Protein AF-A0A397WAB5-F1 (afdb_monomer)

Foldseek 3Di:
DLLVVLVVCLVVLLVCLVPVLVVQDDPVLSVVLNVLSVVVVVCCVPVVVPDDSVVSVVSSVVSCVSSVSSVVSSVCVVVVVVVVVVD

Sequence (87 aa):
TQKNALEEYVYDTRSKVEAIYSDYVNPNDKEIFLQLLNSTKNWFYDEGEDASKLVYVEKFDQLKTYGGPITERYREAEEQPKAVQLL

Secondary structure (DSSP, 8-state):
-HHHHHHHHHHHHHHHHHTTTGGGS-HHHHHHHHHHHHHHHHHHHHT-SS--HHHHHHHHHHHHHHHHHHHHHHHHHHHHHHHHTT-

Organism: NCBI:txid44941

InterPro domains:
  IPR013126 Heat shock protein 70 family [PTHR45639] (2-85)
  IPR029048 Heat shock protein 70kD, C-terminal domain superfamily [G3DSA:1.20.1270.10] (1-85)
  IPR029048 Heat shock protein 70kD, C-terminal domain superfamily [SSF100934] (3-82)

pLDDT: mean 90.41, std 12.22, range [47.38, 97.69]

Mean predicted aligned error: 4.94 Å

Nearest PDB structures (foldseek):
  3d2e-assembly1_A  TM=9.723E-01  e=2.526E-05  Saccharomyces cerevisiae
  2qxl-assembly1_B  TM=9.649E-01  e=6.431E-05  Saccharomyces cerevisiae
  3d2e-assembly2_C  TM=9.722E-01  e=7.663E-05  Saccharomyces cerevisiae
  2qxl-assembly1_A  TM=9.555E-01  e=9.680E-05  Saccharomyces cerevisiae

Solvent-accessible surface area (backbone atoms only — not comparable to full-atom values): 4923 Å² total; per-residue (Å²): 103,65,64,56,55,42,50,53,48,42,58,53,48,50,55,33,48,76,48,86,37,43,88,50,44,56,72,69,60,44,52,55,48,51,52,53,41,50,52,54,56,52,36,51,76,68,67,48,76,84,54,55,74,64,58,41,48,54,53,41,54,61,50,41,71,56,50,49,62,32,53,48,49,46,49,51,61,67,46,49,68,61,60,66,75,76,115

Structure (mmCIF, N/CA/C/O backbone):
data_AF-A0A397WAB5-F1
#
_entry.id   AF-A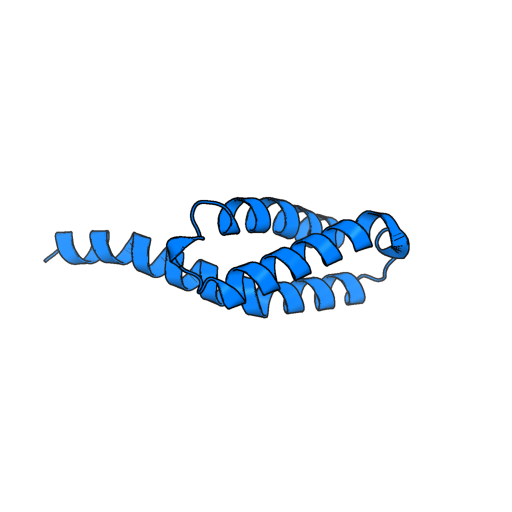0A397WAB5-F1
#
loop_
_atom_site.group_PDB
_atom_site.id
_atom_site.type_symbol
_atom_site.label_atom_id
_atom_site.label_alt_id
_atom_site.label_comp_id
_atom_site.label_asym_id
_atom_site.label_entity_id
_atom_site.label_seq_id
_atom_site.pdbx_PDB_ins_code
_atom_site.Cartn_x
_atom_site.Cartn_y
_atom_site.Cartn_z
_atom_site.occupancy
_atom_site.B_iso_or_equiv
_atom_site.auth_seq_id
_atom_site.auth_comp_id
_atom_site.auth_asym_id
_atom_site.auth_atom_id
_atom_site.pdbx_PDB_model_num
ATOM 1 N N . THR A 1 1 ? 0.907 9.660 -13.837 1.00 87.06 1 THR A N 1
ATOM 2 C CA . THR A 1 1 ? 1.525 8.495 -14.521 1.00 87.06 1 THR A CA 1
ATOM 3 C C . THR A 1 1 ? 1.343 7.260 -13.648 1.00 87.06 1 THR A C 1
ATOM 5 O O . THR A 1 1 ? 0.969 7.423 -12.493 1.00 87.06 1 THR A O 1
ATOM 8 N N . GLN A 1 2 ? 1.579 6.041 -14.157 1.00 90.31 2 GLN A N 1
ATOM 9 C CA . GLN A 1 2 ? 1.445 4.821 -13.337 1.00 90.31 2 GLN A CA 1
ATOM 10 C C . GLN A 1 2 ? 2.443 4.797 -12.164 1.00 90.31 2 GLN A C 1
ATOM 12 O O . GLN A 1 2 ? 2.087 4.363 -11.075 1.00 90.31 2 GLN A O 1
ATOM 17 N N . LYS A 1 3 ? 3.646 5.349 -12.382 1.00 91.25 3 LYS A N 1
ATOM 18 C CA . LYS A 1 3 ? 4.673 5.591 -11.361 1.00 91.25 3 LYS A CA 1
ATOM 19 C C . LYS A 1 3 ? 4.120 6.393 -10.177 1.00 91.25 3 LYS A C 1
ATOM 21 O O . LYS A 1 3 ? 4.077 5.876 -9.070 1.00 91.25 3 LYS A O 1
ATOM 26 N N . ASN A 1 4 ? 3.606 7.600 -10.439 1.00 91.62 4 ASN A N 1
ATOM 27 C CA . ASN A 1 4 ? 3.087 8.485 -9.390 1.00 91.62 4 ASN A CA 1
ATOM 28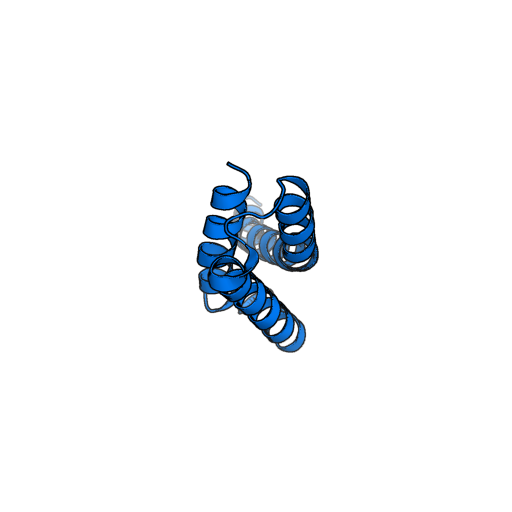 C C . ASN A 1 4 ? 1.900 7.859 -8.645 1.00 91.62 4 ASN A C 1
ATOM 30 O O . ASN A 1 4 ? 1.802 8.005 -7.437 1.00 91.62 4 ASN A O 1
ATOM 34 N N . ALA A 1 5 ? 1.015 7.146 -9.354 1.00 94.38 5 ALA A N 1
ATOM 35 C CA . ALA A 1 5 ? -0.132 6.487 -8.727 1.00 94.38 5 ALA A CA 1
ATOM 36 C C . ALA A 1 5 ? 0.301 5.385 -7.745 1.00 94.38 5 ALA A C 1
ATOM 38 O O . ALA A 1 5 ? -0.272 5.262 -6.665 1.00 94.38 5 ALA A O 1
ATOM 39 N N . LEU A 1 6 ? 1.320 4.597 -8.108 1.00 95.44 6 LEU A N 1
ATOM 40 C CA . LEU A 1 6 ? 1.891 3.592 -7.215 1.00 95.44 6 LEU A CA 1
ATOM 41 C C . LEU A 1 6 ? 2.614 4.248 -6.030 1.00 95.44 6 LEU A C 1
ATOM 43 O O . LEU A 1 6 ? 2.431 3.816 -4.897 1.00 95.44 6 LEU A O 1
ATOM 47 N N . GLU A 1 7 ? 3.410 5.287 -6.281 1.00 94.19 7 GLU A N 1
ATOM 48 C CA . GLU A 1 7 ? 4.166 6.000 -5.248 1.00 94.19 7 GLU A CA 1
ATOM 49 C C . GLU A 1 7 ? 3.237 6.631 -4.203 1.00 94.19 7 GLU A C 1
ATOM 51 O O . GLU A 1 7 ? 3.363 6.348 -3.011 1.00 94.19 7 GLU A O 1
ATOM 56 N N . GLU A 1 8 ? 2.247 7.409 -4.647 1.00 96.00 8 GLU A N 1
ATOM 57 C CA . GLU A 1 8 ? 1.241 8.024 -3.778 1.00 96.00 8 GLU A CA 1
ATOM 58 C C . GLU A 1 8 ? 0.504 6.965 -2.955 1.00 96.00 8 GLU A C 1
ATOM 60 O O . GLU A 1 8 ? 0.367 7.103 -1.739 1.00 96.00 8 GLU A O 1
ATOM 65 N N . TYR A 1 9 ? 0.100 5.864 -3.595 1.00 96.81 9 TYR A N 1
ATOM 66 C CA . TYR A 1 9 ? -0.566 4.774 -2.899 1.00 96.81 9 TYR A CA 1
ATOM 67 C C . TYR A 1 9 ? 0.312 4.133 -1.824 1.00 96.81 9 TYR A C 1
ATOM 69 O O . TYR A 1 9 ? -0.196 3.834 -0.745 1.00 96.81 9 TYR A O 1
ATOM 77 N N . VAL A 1 10 ? 1.607 3.925 -2.082 1.00 96.88 10 VAL A N 1
ATOM 78 C CA . VAL A 1 10 ? 2.536 3.363 -1.090 1.00 96.88 10 VAL A CA 1
ATOM 79 C C . VAL A 1 10 ? 2.649 4.282 0.126 1.00 96.88 10 VAL A C 1
ATOM 81 O O . VAL A 1 10 ? 2.541 3.803 1.257 1.00 96.88 10 VAL A O 1
ATOM 84 N N . TYR A 1 11 ? 2.828 5.588 -0.087 1.00 94.94 11 TYR A N 1
ATOM 85 C CA . TYR A 1 11 ? 2.947 6.558 1.005 1.00 94.94 11 TYR A CA 1
ATOM 86 C C . TYR A 1 11 ? 1.662 6.666 1.834 1.00 94.94 11 TYR A C 1
ATOM 88 O O . TYR A 1 11 ? 1.705 6.519 3.058 1.00 94.94 11 TYR A O 1
ATOM 96 N N . ASP A 1 12 ? 0.524 6.883 1.175 1.00 96.38 12 ASP A N 1
ATOM 97 C CA . ASP A 1 12 ? -0.774 7.046 1.830 1.00 96.38 12 ASP A CA 1
ATOM 98 C C . ASP A 1 12 ? -1.205 5.762 2.554 1.00 96.38 12 ASP A C 1
ATOM 100 O O . ASP A 1 12 ? -1.528 5.780 3.745 1.00 96.38 12 ASP A O 1
ATOM 104 N N . THR A 1 13 ? -1.133 4.617 1.871 1.00 96.88 13 THR A N 1
ATOM 105 C CA . THR A 1 13 ? -1.591 3.340 2.432 1.00 96.88 13 THR A CA 1
ATOM 106 C C . THR A 1 13 ? -0.737 2.916 3.613 1.00 96.88 13 THR A C 1
ATOM 108 O O . THR A 1 13 ? -1.287 2.456 4.609 1.00 96.88 13 THR A O 1
ATOM 111 N N . ARG A 1 14 ? 0.589 3.106 3.565 1.00 96.81 14 ARG A N 1
ATOM 112 C CA . ARG A 1 14 ? 1.452 2.774 4.705 1.00 96.81 14 ARG A CA 1
ATOM 113 C C . ARG A 1 14 ? 1.051 3.560 5.952 1.00 96.81 14 ARG A C 1
ATOM 115 O O . ARG A 1 14 ? 0.878 2.959 7.010 1.00 96.81 14 ARG A O 1
ATOM 122 N N . SER A 1 15 ? 0.853 4.874 5.815 1.00 96.56 15 SER A N 1
ATOM 123 C CA . SER A 1 15 ? 0.408 5.714 6.931 1.00 96.56 15 SER A CA 1
ATOM 124 C C . SER A 1 15 ? -0.946 5.250 7.474 1.00 96.56 15 SER A C 1
ATOM 126 O O . SER A 1 15 ? -1.116 5.130 8.686 1.00 96.56 15 SER A O 1
ATOM 128 N N . LYS A 1 16 ? -1.891 4.909 6.591 1.00 96.75 16 LYS A N 1
ATOM 129 C CA . LYS A 1 16 ? -3.217 4.427 6.996 1.00 96.75 16 LYS A CA 1
ATOM 130 C C . LYS A 1 16 ? -3.164 3.069 7.690 1.00 96.75 16 LYS A C 1
ATOM 132 O O . LYS A 1 16 ? -3.816 2.914 8.713 1.00 96.75 16 LYS A O 1
ATOM 137 N N . VAL A 1 17 ? -2.369 2.117 7.198 1.00 96.75 17 VAL A N 1
ATOM 138 C CA . VAL A 1 17 ? -2.165 0.788 7.815 1.00 96.75 17 VAL A CA 1
ATOM 139 C C . VAL A 1 17 ? -1.574 0.899 9.219 1.00 96.75 17 VAL A C 1
ATOM 141 O O . VAL A 1 17 ? -1.980 0.165 10.119 1.00 96.75 17 VAL A O 1
ATOM 144 N N . GLU A 1 18 ? -0.651 1.835 9.436 1.00 94.50 18 GLU A N 1
ATOM 145 C CA . GLU A 1 18 ? -0.098 2.114 10.765 1.00 94.50 18 GLU A CA 1
ATOM 146 C C . GLU A 1 18 ? -1.097 2.848 11.684 1.00 94.50 18 GLU A C 1
ATOM 148 O O . GLU A 1 18 ? -0.989 2.712 12.901 1.00 94.50 18 GLU A O 1
ATOM 153 N N . ALA A 1 19 ? -2.084 3.554 11.120 1.00 95.31 19 ALA A N 1
ATOM 154 C CA . ALA A 1 19 ? -3.087 4.340 11.838 1.00 95.31 19 ALA A CA 1
ATOM 155 C C . ALA A 1 19 ? -4.519 3.794 11.652 1.00 95.31 19 ALA A C 1
ATOM 157 O O . ALA A 1 19 ? -4.879 2.779 12.241 1.00 95.31 19 ALA A O 1
ATOM 158 N N . ILE A 1 20 ? -5.346 4.465 10.840 1.00 95.12 20 ILE A N 1
ATOM 159 C CA . ILE A 1 20 ? -6.803 4.249 10.747 1.00 95.12 20 ILE A CA 1
ATOM 160 C C . ILE A 1 20 ? -7.224 2.848 10.284 1.00 95.12 20 ILE A C 1
ATOM 162 O O . ILE A 1 20 ? -8.337 2.421 10.562 1.00 95.12 20 ILE A O 1
ATOM 166 N N . TYR A 1 21 ? -6.362 2.129 9.570 1.00 95.56 21 TYR A N 1
ATOM 167 C CA . TYR A 1 21 ? -6.627 0.769 9.103 1.00 95.56 21 TYR A CA 1
ATOM 168 C C . TYR A 1 21 ? -6.141 -0.296 10.084 1.00 95.56 21 TYR A C 1
ATOM 170 O O . TYR A 1 21 ? -6.456 -1.465 9.883 1.00 95.56 21 TYR A O 1
ATOM 178 N N . SER A 1 22 ? -5.399 0.083 11.131 1.00 93.56 22 SER A N 1
ATOM 179 C CA . SER A 1 22 ? -4.774 -0.852 12.070 1.00 93.56 22 SER A CA 1
ATOM 180 C C . SER A 1 22 ? -5.773 -1.826 12.699 1.00 93.56 22 SER A C 1
ATOM 182 O O . SER A 1 22 ? -5.424 -2.983 12.910 1.00 93.56 22 SER A O 1
ATOM 184 N N . ASP A 1 23 ? -7.004 -1.380 12.952 1.00 93.31 23 ASP A N 1
ATOM 185 C CA . ASP A 1 23 ? -8.051 -2.190 13.590 1.00 93.31 23 ASP A CA 1
ATOM 186 C C . ASP A 1 23 ? -8.805 -3.101 12.601 1.00 93.31 23 ASP A C 1
ATOM 188 O O . ASP A 1 23 ? -9.546 -3.995 13.006 1.00 93.31 23 ASP A O 1
ATOM 192 N N . TYR A 1 24 ? -8.599 -2.913 11.294 1.00 94.12 24 TYR A N 1
ATOM 193 C CA . TYR A 1 24 ? -9.332 -3.597 10.216 1.00 94.12 24 TYR A CA 1
ATOM 194 C C . TYR A 1 24 ? -8.508 -4.683 9.513 1.00 94.12 24 TYR A C 1
ATOM 196 O O . TYR A 1 24 ? -8.968 -5.341 8.571 1.00 94.12 24 TYR A O 1
ATOM 204 N N . VAL A 1 25 ? -7.285 -4.902 9.990 1.00 94.69 25 VAL A N 1
ATOM 205 C CA . VAL A 1 25 ? -6.330 -5.876 9.469 1.00 94.69 25 VAL A CA 1
ATOM 206 C C . VAL A 1 25 ? -5.815 -6.748 10.612 1.00 94.69 25 VAL A C 1
ATOM 208 O O . VAL A 1 25 ? -5.583 -6.275 11.721 1.00 94.69 25 VAL A O 1
ATOM 211 N N . ASN A 1 26 ? -5.634 -8.046 10.363 1.00 94.31 26 ASN A N 1
ATOM 212 C CA . ASN A 1 26 ? -5.005 -8.922 11.349 1.00 94.31 26 ASN A CA 1
ATOM 213 C C . ASN A 1 26 ? -3.524 -8.516 11.529 1.00 94.31 26 ASN A C 1
ATOM 215 O O . ASN A 1 26 ? -2.875 -8.216 10.527 1.00 94.31 26 ASN A O 1
ATOM 219 N N . PRO A 1 27 ? -2.956 -8.552 12.750 1.00 94.25 27 PRO A N 1
ATOM 220 C CA . PRO A 1 27 ? -1.548 -8.230 12.994 1.00 94.25 27 PRO A CA 1
ATOM 221 C C . PRO A 1 27 ? -0.538 -8.909 12.051 1.00 94.25 27 PRO A C 1
ATOM 223 O O . PRO A 1 27 ? 0.395 -8.249 11.600 1.00 94.25 27 PRO A O 1
ATOM 226 N N . ASN A 1 28 ? -0.744 -10.182 11.702 1.00 94.69 28 ASN A N 1
ATOM 227 C CA . ASN A 1 28 ? 0.153 -10.910 10.797 1.00 94.69 28 ASN A CA 1
ATOM 228 C C . ASN A 1 28 ? 0.091 -10.344 9.369 1.00 94.69 28 ASN A C 1
ATOM 230 O O . ASN A 1 28 ? 1.120 -10.045 8.766 1.00 94.69 28 ASN A O 1
ATOM 234 N N . ASP A 1 29 ? -1.121 -10.139 8.845 1.00 94.38 29 ASP A N 1
ATOM 235 C CA . ASP A 1 29 ? -1.329 -9.573 7.506 1.00 94.38 29 ASP A CA 1
ATOM 236 C C . ASP A 1 29 ? -0.858 -8.115 7.442 1.00 94.38 29 ASP A C 1
ATOM 238 O O . ASP A 1 29 ? -0.326 -7.670 6.425 1.00 94.38 29 ASP A O 1
ATOM 242 N N . LYS A 1 30 ? -1.010 -7.377 8.549 1.00 95.81 30 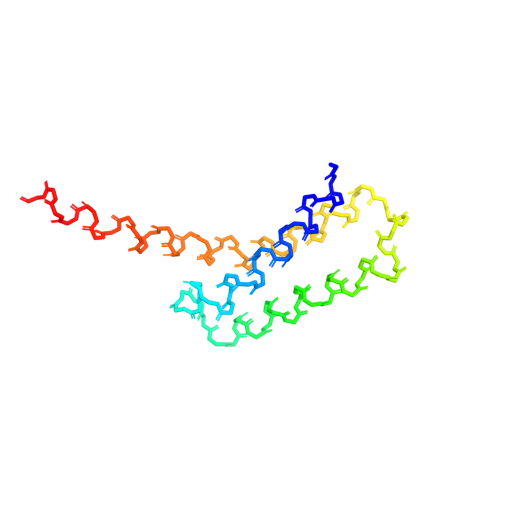LYS A N 1
ATOM 243 C CA . LYS A 1 30 ? -0.515 -6.008 8.705 1.00 95.81 30 LYS A CA 1
ATOM 244 C C . LYS A 1 30 ? 0.995 -5.959 8.532 1.00 95.81 30 LYS A C 1
ATOM 246 O O . LYS A 1 30 ? 1.489 -5.135 7.767 1.00 95.81 30 LYS A O 1
ATOM 251 N N . GLU A 1 31 ? 1.723 -6.822 9.235 1.00 96.38 31 GLU A N 1
ATOM 252 C CA . GLU A 1 31 ? 3.181 -6.864 9.158 1.00 96.38 31 GLU A CA 1
ATOM 253 C C . GLU A 1 31 ? 3.653 -7.226 7.745 1.00 96.38 31 GLU A C 1
ATOM 255 O O . GLU A 1 31 ? 4.479 -6.509 7.177 1.00 96.38 31 GLU A O 1
ATOM 260 N N . ILE A 1 32 ? 3.067 -8.265 7.139 1.00 96.50 32 ILE A N 1
ATOM 261 C CA . ILE A 1 32 ? 3.371 -8.677 5.760 1.00 96.50 32 ILE A CA 1
ATOM 262 C C . ILE A 1 32 ? 3.124 -7.522 4.784 1.00 96.50 32 ILE A C 1
ATOM 264 O O . ILE A 1 32 ? 3.966 -7.224 3.932 1.00 96.50 32 ILE A O 1
ATOM 268 N N . PHE A 1 33 ? 1.991 -6.831 4.914 1.00 97.69 33 PHE A N 1
ATOM 269 C CA . PHE A 1 33 ? 1.652 -5.744 4.007 1.00 97.69 33 PHE A CA 1
ATOM 270 C C . PHE A 1 33 ? 2.561 -4.522 4.190 1.00 97.69 33 PHE A C 1
ATOM 272 O O . PHE A 1 33 ? 2.999 -3.929 3.203 1.00 97.69 33 PHE A O 1
ATOM 279 N N . LEU A 1 34 ? 2.917 -4.171 5.429 1.00 97.25 34 LEU A N 1
ATOM 280 C CA . LEU A 1 34 ? 3.883 -3.104 5.707 1.00 97.25 34 LEU A CA 1
ATOM 281 C C . LEU A 1 34 ? 5.268 -3.426 5.143 1.00 97.25 34 LEU A C 1
ATOM 283 O O . LEU A 1 34 ? 5.920 -2.538 4.589 1.00 97.25 34 LEU A O 1
ATOM 287 N N . GLN A 1 35 ? 5.714 -4.680 5.236 1.00 97.50 35 GLN A N 1
ATOM 288 C CA . GLN A 1 35 ? 6.956 -5.117 4.599 1.00 97.50 35 GLN A CA 1
ATOM 289 C C . GLN A 1 35 ? 6.877 -4.943 3.078 1.00 97.50 35 GLN A C 1
ATOM 291 O O . GLN A 1 35 ? 7.769 -4.330 2.497 1.00 97.50 35 GLN A O 1
ATOM 296 N N . LEU A 1 36 ? 5.782 -5.370 2.442 1.00 97.56 36 LEU A N 1
ATOM 297 C CA . LEU A 1 36 ? 5.594 -5.235 0.995 1.00 97.56 36 LEU A CA 1
ATOM 298 C C . LEU A 1 36 ? 5.564 -3.766 0.526 1.00 97.56 36 LEU A C 1
ATOM 300 O O . LEU A 1 36 ? 6.183 -3.420 -0.486 1.00 97.56 36 LEU A O 1
ATOM 304 N N . LEU A 1 37 ? 4.891 -2.886 1.274 1.00 97.69 37 LEU A N 1
ATOM 305 C CA . LEU A 1 37 ? 4.873 -1.441 1.021 1.00 97.69 37 LEU A CA 1
ATOM 306 C C . LEU A 1 37 ? 6.282 -0.842 1.125 1.00 97.69 37 LEU A C 1
ATOM 308 O O . LEU A 1 37 ? 6.700 -0.094 0.242 1.00 97.69 37 LEU A O 1
ATOM 312 N N . ASN A 1 38 ? 7.045 -1.209 2.158 1.00 96.44 38 ASN A N 1
ATOM 313 C CA . ASN A 1 38 ? 8.422 -0.747 2.334 1.00 96.44 38 ASN A CA 1
ATOM 314 C C . ASN A 1 38 ? 9.360 -1.275 1.241 1.00 96.44 38 ASN A C 1
ATOM 316 O O . ASN A 1 38 ? 10.153 -0.504 0.706 1.00 96.44 38 ASN A O 1
ATOM 320 N N . SER A 1 39 ? 9.244 -2.547 0.854 1.00 96.62 39 SER A N 1
ATOM 321 C CA . SER A 1 39 ? 10.003 -3.116 -0.264 1.00 96.62 39 SER A CA 1
ATOM 322 C C . SER A 1 39 ? 9.687 -2.408 -1.579 1.00 96.62 39 SER A C 1
ATOM 324 O O . SER A 1 39 ? 10.596 -2.123 -2.353 1.00 96.62 39 SER A O 1
ATOM 326 N N . THR A 1 40 ? 8.420 -2.059 -1.819 1.00 96.25 40 THR A N 1
ATOM 327 C CA . THR A 1 40 ? 8.027 -1.287 -3.008 1.00 96.25 40 THR A CA 1
ATOM 328 C C . THR A 1 40 ? 8.579 0.137 -2.959 1.00 96.25 40 THR A C 1
ATOM 330 O O . THR A 1 40 ? 9.054 0.640 -3.974 1.00 96.25 40 THR A O 1
ATOM 333 N N . LYS A 1 41 ? 8.587 0.771 -1.779 1.00 94.12 41 LYS A N 1
ATOM 334 C CA . LYS A 1 41 ? 9.216 2.082 -1.573 1.00 94.12 41 LYS A CA 1
ATOM 335 C C . LYS A 1 41 ? 10.716 2.044 -1.871 1.00 94.12 41 LYS A C 1
ATOM 337 O O . LYS A 1 41 ? 11.214 2.922 -2.557 1.00 94.12 41 LYS A O 1
ATOM 342 N N . ASN A 1 42 ? 11.425 1.034 -1.370 1.00 94.56 42 ASN A N 1
ATOM 343 C CA . ASN A 1 42 ? 12.861 0.873 -1.611 1.00 94.56 42 ASN A CA 1
ATOM 344 C C . ASN A 1 42 ? 13.143 0.626 -3.096 1.00 94.56 42 ASN A C 1
ATOM 346 O O . ASN A 1 42 ? 14.021 1.263 -3.659 1.00 94.56 42 ASN A O 1
ATOM 3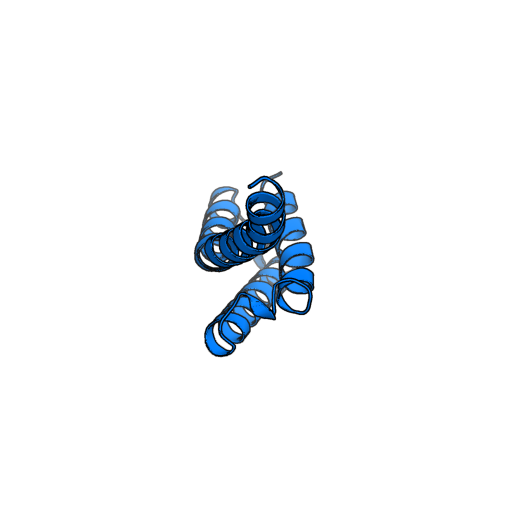50 N N . TRP A 1 43 ? 12.311 -0.183 -3.755 1.00 95.00 43 TRP A N 1
ATOM 351 C CA . TRP A 1 43 ? 12.423 -0.426 -5.190 1.00 95.00 43 TRP A CA 1
ATOM 352 C C . TRP A 1 43 ? 12.368 0.859 -6.030 1.00 95.00 43 TRP A C 1
ATOM 354 O O . TRP A 1 43 ? 13.093 0.949 -7.014 1.00 95.00 43 TRP A O 1
ATOM 364 N N . PHE A 1 44 ? 11.575 1.868 -5.644 1.00 91.06 44 PHE A N 1
ATOM 365 C CA . PHE A 1 44 ? 11.569 3.163 -6.340 1.00 91.06 44 PHE A CA 1
ATOM 366 C C . PHE A 1 44 ? 12.926 3.880 -6.322 1.00 91.06 44 PHE A C 1
ATOM 368 O O . PHE A 1 44 ? 13.212 4.600 -7.275 1.00 91.06 44 PHE A O 1
ATOM 375 N N . TYR A 1 45 ? 13.732 3.699 -5.269 1.00 89.00 45 TYR A N 1
ATOM 376 C CA . TYR A 1 45 ? 15.068 4.295 -5.152 1.00 89.00 45 TYR A CA 1
ATOM 377 C C . TYR A 1 45 ? 16.159 3.490 -5.870 1.00 89.00 45 TYR A C 1
ATOM 379 O O . TYR A 1 45 ? 17.213 4.053 -6.154 1.00 89.00 45 TYR A O 1
ATOM 387 N N . ASP A 1 46 ? 15.910 2.209 -6.152 1.00 90.06 46 ASP A N 1
ATOM 388 C CA . ASP A 1 46 ? 16.877 1.310 -6.783 1.00 90.06 46 ASP A CA 1
ATOM 389 C C . ASP A 1 46 ? 16.618 1.194 -8.298 1.00 90.06 46 ASP A C 1
ATOM 391 O O . ASP A 1 46 ? 17.191 1.911 -9.111 1.00 90.06 46 ASP A O 1
ATOM 395 N N . GLU A 1 47 ? 15.731 0.280 -8.691 1.00 86.62 47 GLU A N 1
ATOM 396 C CA . GLU A 1 47 ? 15.491 -0.108 -10.089 1.00 86.62 47 GLU A CA 1
ATOM 397 C C . GLU A 1 47 ? 14.214 0.526 -10.666 1.00 86.62 47 GLU A C 1
ATOM 399 O O . GLU A 1 47 ? 13.904 0.402 -11.852 1.00 86.62 47 GLU A O 1
ATOM 404 N N . GLY A 1 48 ? 13.417 1.162 -9.809 1.00 84.75 48 GLY A N 1
ATOM 405 C CA . GLY A 1 48 ? 12.071 1.609 -10.125 1.00 84.75 48 GLY A CA 1
ATOM 406 C C . GL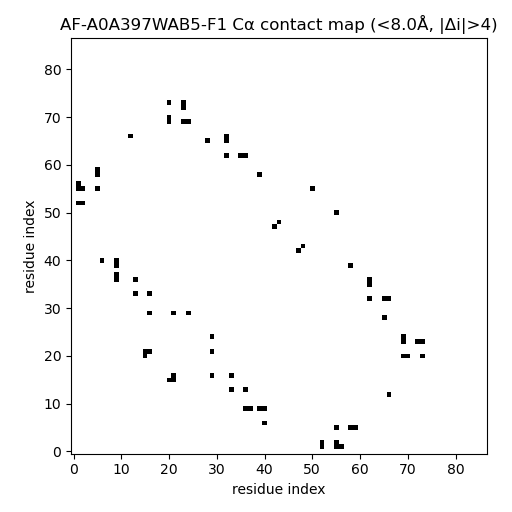Y A 1 48 ? 11.990 2.927 -10.877 1.00 84.75 48 GLY A C 1
ATOM 407 O O . GLY A 1 48 ? 10.879 3.345 -11.197 1.00 84.75 48 GLY A O 1
ATOM 408 N N . GLU A 1 49 ? 13.103 3.603 -11.167 1.00 86.56 49 GLU A N 1
ATOM 409 C CA . GLU A 1 49 ? 13.083 4.856 -11.926 1.00 86.56 49 GLU A CA 1
ATOM 410 C C . GLU A 1 49 ? 12.809 4.631 -13.420 1.00 86.56 49 GLU A C 1
ATOM 412 O O . GLU A 1 49 ? 11.928 5.301 -13.967 1.00 86.56 49 GLU A O 1
ATOM 417 N N . ASP A 1 50 ? 13.489 3.647 -14.018 1.00 89.06 50 ASP A N 1
ATOM 418 C CA . ASP A 1 50 ? 13.467 3.322 -15.455 1.00 89.06 50 ASP A CA 1
ATOM 419 C C . ASP A 1 50 ? 12.589 2.104 -15.798 1.00 89.06 50 ASP A C 1
ATOM 421 O O . ASP A 1 50 ? 12.606 1.577 -16.915 1.00 89.06 50 ASP A O 1
ATOM 425 N N . ALA A 1 51 ? 11.807 1.623 -14.831 1.00 93.94 51 ALA A N 1
ATOM 426 C CA . ALA A 1 51 ? 10.954 0.462 -15.015 1.00 93.94 51 ALA A CA 1
ATOM 427 C C . ALA A 1 51 ? 9.865 0.700 -16.076 1.00 93.94 51 ALA A C 1
ATOM 429 O O . ALA A 1 51 ? 9.328 1.797 -16.253 1.00 93.94 51 ALA A O 1
ATOM 430 N N . SER A 1 52 ? 9.479 -0.368 -16.777 1.00 94.88 52 SER A N 1
ATOM 431 C CA . SER A 1 52 ? 8.400 -0.278 -17.759 1.00 94.88 52 SER A CA 1
ATOM 432 C C . SER A 1 52 ? 7.046 -0.016 -17.087 1.00 94.88 52 SER A C 1
ATOM 434 O O . SER A 1 52 ? 6.809 -0.388 -15.936 1.00 94.88 52 SER A O 1
ATOM 436 N N . LYS A 1 53 ? 6.099 0.559 -17.843 1.00 93.69 53 LYS A N 1
ATOM 437 C CA . LYS A 1 53 ? 4.720 0.775 -17.373 1.00 93.69 53 LYS A CA 1
ATOM 438 C C . LYS A 1 53 ? 4.097 -0.494 -16.773 1.00 93.69 53 LYS A C 1
ATOM 440 O O . LYS A 1 53 ? 3.397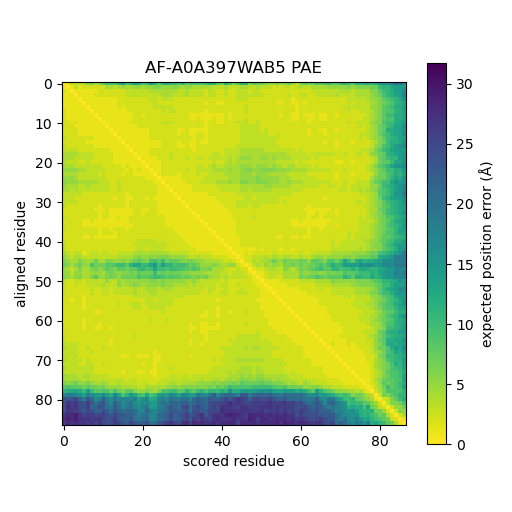 -0.390 -15.771 1.00 93.69 53 LYS A O 1
ATOM 445 N N . LEU A 1 54 ? 4.344 -1.655 -17.386 1.00 95.06 54 LEU A N 1
ATOM 446 C CA . LEU A 1 54 ? 3.780 -2.936 -16.956 1.00 95.06 54 LEU A CA 1
ATOM 447 C C . LEU A 1 54 ? 4.245 -3.314 -15.544 1.00 95.06 54 LEU A C 1
ATOM 449 O O . LEU A 1 54 ? 3.417 -3.684 -14.724 1.00 95.06 54 LEU A O 1
ATOM 453 N N . VAL A 1 55 ? 5.526 -3.108 -15.228 1.00 95.62 55 VAL A N 1
ATOM 454 C CA . VAL A 1 55 ? 6.086 -3.419 -13.902 1.00 95.62 55 VAL A CA 1
ATOM 455 C C . VAL A 1 55 ? 5.416 -2.587 -12.805 1.00 95.62 55 VAL A C 1
ATOM 457 O O . VAL A 1 55 ? 5.123 -3.099 -11.725 1.00 95.62 55 VAL A O 1
ATOM 460 N N . TYR A 1 56 ? 5.113 -1.312 -13.073 1.00 94.38 56 TYR A N 1
ATOM 461 C CA . TYR A 1 56 ? 4.362 -0.496 -12.114 1.00 94.38 56 TYR A CA 1
ATOM 462 C C . TYR A 1 56 ? 2.931 -1.003 -11.907 1.00 94.38 56 TYR A C 1
ATOM 464 O O . TYR A 1 56 ? 2.435 -0.936 -10.786 1.00 94.38 56 TYR A O 1
ATOM 472 N N . VAL A 1 57 ? 2.264 -1.484 -12.964 1.00 95.12 57 VAL A N 1
ATOM 473 C CA . VAL A 1 57 ? 0.917 -2.069 -12.855 1.00 95.12 57 VAL A CA 1
ATOM 474 C C . VAL A 1 57 ? 0.965 -3.340 -12.014 1.00 95.12 57 VAL A C 1
ATOM 476 O O . VAL A 1 57 ? 0.230 -3.436 -11.041 1.00 95.12 57 VAL A O 1
ATOM 479 N N . GLU A 1 58 ? 1.884 -4.260 -12.309 1.00 96.12 58 GLU A N 1
ATOM 480 C CA . GLU A 1 58 ? 2.012 -5.529 -11.581 1.00 96.12 58 GLU A CA 1
ATOM 481 C C . GLU A 1 58 ? 2.283 -5.316 -10.087 1.00 96.12 58 GLU A C 1
ATOM 483 O O . GLU A 1 58 ? 1.643 -5.938 -9.238 1.00 96.12 58 GLU A O 1
ATOM 488 N N . LYS A 1 59 ? 3.186 -4.388 -9.742 1.00 96.38 59 LYS A N 1
ATOM 489 C CA . LYS A 1 59 ? 3.440 -4.024 -8.339 1.00 96.38 59 LYS A CA 1
ATOM 490 C C . LYS A 1 59 ? 2.218 -3.405 -7.677 1.00 96.38 59 LYS A C 1
ATOM 492 O O . LYS A 1 59 ? 1.945 -3.678 -6.511 1.00 96.38 59 LYS A O 1
ATOM 497 N N . PHE A 1 60 ? 1.483 -2.571 -8.405 1.00 96.25 60 PHE A N 1
ATOM 498 C CA . PHE A 1 60 ? 0.279 -1.955 -7.872 1.00 96.25 60 PHE A CA 1
ATOM 499 C C . PHE A 1 60 ? -0.809 -2.989 -7.594 1.00 96.25 60 PHE A C 1
ATOM 501 O O . PHE A 1 60 ? -1.368 -2.997 -6.497 1.00 96.25 60 PHE A O 1
ATOM 508 N N . ASP A 1 61 ? -1.042 -3.905 -8.529 1.00 96.12 61 ASP A N 1
ATOM 509 C CA . ASP A 1 61 ? -1.997 -4.998 -8.372 1.00 96.12 61 ASP A CA 1
ATOM 510 C C . ASP A 1 61 ? -1.611 -5.901 -7.194 1.00 96.12 61 ASP A C 1
ATOM 512 O O . ASP A 1 61 ? -2.466 -6.241 -6.376 1.00 96.12 61 ASP A O 1
ATOM 516 N N . GLN A 1 62 ? -0.315 -6.194 -7.024 1.00 96.69 62 GLN A N 1
ATOM 517 C CA . GLN A 1 62 ? 0.196 -6.940 -5.872 1.00 96.69 62 GLN A CA 1
ATOM 518 C C . GLN A 1 62 ? -0.097 -6.238 -4.538 1.00 96.69 62 GLN A C 1
ATOM 520 O O . GLN A 1 62 ? -0.470 -6.887 -3.565 1.00 96.69 62 GLN A O 1
ATOM 525 N N . LEU A 1 63 ? 0.046 -4.913 -4.455 1.00 97.50 63 LEU A N 1
ATOM 526 C CA . LEU A 1 63 ? -0.314 -4.191 -3.232 1.00 97.50 63 LEU A CA 1
ATOM 527 C C . LEU A 1 63 ? -1.831 -4.187 -2.999 1.00 97.50 63 LEU A C 1
ATOM 529 O O . LEU A 1 63 ? -2.288 -4.270 -1.855 1.00 97.50 63 LEU A O 1
ATOM 533 N N . LYS A 1 64 ? -2.625 -4.114 -4.071 1.00 95.94 64 LYS A N 1
ATOM 534 C CA . LYS A 1 64 ? -4.090 -4.097 -3.994 1.00 95.94 64 LYS A CA 1
ATOM 535 C C . LYS A 1 64 ? -4.681 -5.408 -3.487 1.00 95.94 64 LYS A C 1
ATOM 537 O O . LYS A 1 64 ? -5.755 -5.352 -2.890 1.00 95.94 64 LYS A O 1
ATOM 542 N N . THR A 1 65 ? -3.992 -6.546 -3.619 1.00 96.31 65 THR A N 1
ATOM 543 C CA . THR A 1 65 ? -4.467 -7.814 -3.030 1.00 96.31 65 THR A CA 1
ATOM 544 C C . THR A 1 65 ? -4.580 -7.751 -1.506 1.00 96.31 65 THR A C 1
ATOM 546 O O . THR A 1 65 ? -5.419 -8.437 -0.934 1.00 96.31 65 THR A O 1
ATOM 549 N N . TYR A 1 66 ? -3.769 -6.913 -0.853 1.00 95.06 66 TYR A N 1
ATOM 550 C CA . TYR A 1 66 ? -3.815 -6.687 0.593 1.00 95.06 66 TYR A CA 1
ATOM 551 C C . TYR A 1 66 ? -4.615 -5.433 0.939 1.00 95.06 66 TYR A C 1
ATOM 553 O O . TYR A 1 66 ? -5.519 -5.469 1.772 1.00 95.06 66 TYR A O 1
ATOM 561 N N . GLY A 1 67 ? -4.311 -4.315 0.278 1.00 95.75 67 GLY A N 1
ATOM 562 C CA . GLY A 1 67 ? -4.924 -3.037 0.614 1.00 95.75 67 GLY A CA 1
ATOM 563 C C . GLY A 1 67 ? -6.405 -2.948 0.249 1.00 95.75 67 GLY A C 1
ATOM 564 O O . GLY A 1 67 ? -7.152 -2.290 0.962 1.00 95.75 67 GLY A O 1
ATOM 565 N N . GLY A 1 68 ? -6.852 -3.631 -0.810 1.00 95.69 68 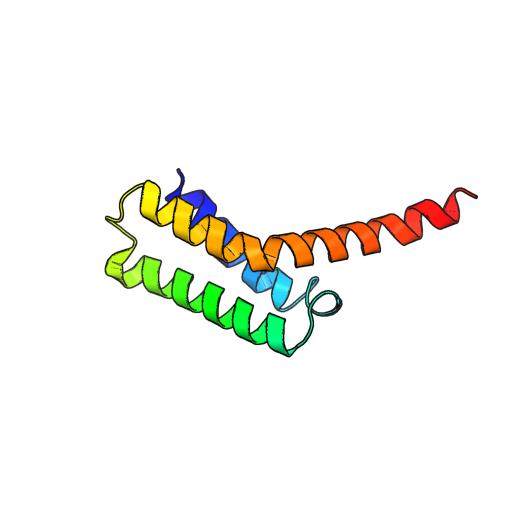GLY A N 1
ATOM 566 C CA . GLY A 1 68 ? -8.258 -3.645 -1.225 1.00 95.69 68 GLY A CA 1
ATOM 567 C C . GLY A 1 68 ? -9.196 -4.153 -0.122 1.00 95.69 68 GLY A C 1
ATOM 568 O O . GLY A 1 68 ? -10.064 -3.396 0.312 1.00 95.69 68 GLY A O 1
ATOM 569 N N . PRO A 1 69 ? -8.998 -5.383 0.390 1.00 96.44 69 PRO A N 1
ATOM 570 C CA . PRO A 1 69 ? -9.797 -5.916 1.494 1.00 96.44 69 PRO A CA 1
ATOM 571 C C . PRO A 1 69 ? -9.760 -5.062 2.769 1.00 96.44 69 PRO A C 1
ATOM 573 O O . PRO A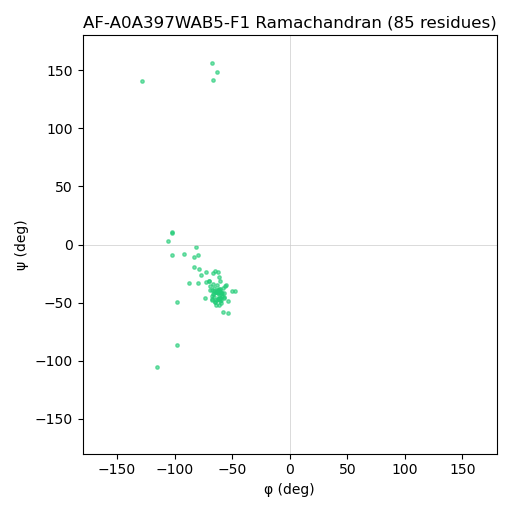 1 69 ? -10.776 -4.937 3.447 1.00 96.44 69 PRO A O 1
ATOM 576 N N . ILE A 1 70 ? -8.612 -4.464 3.103 1.00 96.00 70 ILE A N 1
ATOM 577 C CA . ILE A 1 70 ? -8.472 -3.605 4.291 1.00 96.00 70 ILE A CA 1
ATOM 578 C C . ILE A 1 70 ? -9.296 -2.323 4.127 1.00 96.00 70 ILE A C 1
ATOM 580 O O . ILE A 1 70 ? -10.043 -1.948 5.030 1.00 96.00 70 ILE A O 1
ATOM 584 N N . THR A 1 71 ? -9.188 -1.664 2.970 1.00 94.88 71 THR A N 1
ATOM 585 C CA . THR A 1 71 ? -9.968 -0.461 2.662 1.00 94.88 71 THR A CA 1
ATOM 586 C C . THR A 1 71 ? -11.467 -0.751 2.658 1.00 94.88 71 THR A C 1
ATOM 588 O O . THR A 1 71 ? -12.227 0.065 3.174 1.00 94.88 71 THR A O 1
ATOM 591 N N . GLU A 1 72 ? -11.892 -1.900 2.126 1.00 94.94 72 GLU A N 1
ATOM 592 C CA . GLU A 1 72 ? -13.306 -2.289 2.125 1.00 94.94 72 GLU A CA 1
ATOM 593 C C . GLU A 1 72 ? -13.834 -2.491 3.551 1.00 94.94 72 GLU A C 1
ATOM 595 O O . GLU A 1 72 ? -14.837 -1.887 3.912 1.00 94.94 72 GLU A O 1
ATOM 600 N N . ARG A 1 73 ? -13.110 -3.229 4.406 1.00 94.25 73 ARG A N 1
ATOM 601 C CA . ARG A 1 73 ? -13.486 -3.415 5.821 1.00 94.25 73 ARG A CA 1
ATOM 602 C C . ARG A 1 73 ? -13.576 -2.098 6.585 1.00 94.25 73 ARG A C 1
ATOM 604 O O . ARG A 1 73 ? -14.502 -1.907 7.366 1.00 94.25 73 ARG A O 1
ATOM 611 N N . TYR A 1 74 ? -12.624 -1.191 6.359 1.00 93.81 74 TYR A N 1
ATOM 612 C CA . TYR A 1 74 ? -12.673 0.152 6.935 1.00 93.81 74 TYR A CA 1
ATOM 613 C C . TYR A 1 74 ? -13.917 0.917 6.463 1.00 93.81 74 TYR A C 1
ATOM 615 O O . TYR A 1 74 ? -14.623 1.504 7.279 1.00 93.81 74 TYR A O 1
ATOM 623 N N . ARG A 1 75 ? -14.219 0.887 5.156 1.00 92.38 75 ARG A N 1
ATOM 624 C CA . ARG A 1 75 ? -15.405 1.550 4.598 1.00 92.38 75 ARG A CA 1
ATOM 625 C C . ARG A 1 75 ? -16.691 0.990 5.202 1.00 92.38 75 ARG A C 1
ATOM 627 O O . ARG A 1 75 ? -17.518 1.765 5.668 1.00 92.38 75 ARG A O 1
ATOM 634 N N . GLU A 1 76 ? -16.834 -0.333 5.236 1.00 90.94 76 GLU A N 1
ATOM 635 C CA . GLU A 1 76 ? -17.994 -1.008 5.825 1.00 90.94 76 GLU A CA 1
ATOM 636 C C . GLU A 1 76 ? -18.191 -0.611 7.293 1.00 90.94 76 GLU A C 1
ATOM 638 O O . GLU A 1 76 ? -19.315 -0.350 7.717 1.00 90.94 76 GLU A O 1
ATOM 643 N N . ALA A 1 77 ? -17.109 -0.512 8.067 1.00 87.81 77 ALA A N 1
ATOM 644 C CA . ALA A 1 77 ? -17.169 -0.115 9.469 1.00 87.81 77 ALA A CA 1
ATOM 645 C C . ALA A 1 77 ? -17.524 1.363 9.684 1.00 87.81 77 ALA A C 1
ATOM 647 O O . ALA A 1 77 ? -18.181 1.685 10.668 1.00 87.81 77 ALA A O 1
ATOM 648 N N . GLU A 1 78 ? -17.141 2.256 8.771 1.00 85.38 78 GLU A N 1
ATOM 649 C CA . GLU A 1 78 ? -17.539 3.673 8.789 1.00 85.38 78 GLU A CA 1
ATOM 650 C C . GLU A 1 78 ? -18.988 3.885 8.298 1.00 85.38 78 GLU A C 1
ATOM 652 O O . GLU A 1 78 ? -19.651 4.865 8.661 1.00 85.38 78 GLU A O 1
ATOM 657 N N . GLU A 1 79 ? -19.500 2.978 7.461 1.00 79.94 79 GLU A N 1
ATOM 658 C CA . GLU A 1 79 ? -20.861 3.008 6.911 1.00 79.94 79 GLU A CA 1
ATOM 659 C C . GLU A 1 79 ? -21.891 2.316 7.825 1.00 79.94 79 GLU A C 1
ATOM 661 O O . GLU A 1 79 ? -23.028 2.787 7.929 1.00 79.94 79 GLU A O 1
ATOM 666 N N . GLN A 1 80 ? -21.509 1.264 8.559 1.00 62.75 80 GLN A N 1
ATOM 667 C CA . GLN A 1 80 ? -22.376 0.571 9.524 1.00 62.75 80 GLN A CA 1
ATOM 668 C C . GLN A 1 80 ? -23.022 1.478 10.592 1.00 62.75 80 GLN A C 1
ATOM 670 O O . GLN A 1 80 ? -24.242 1.396 10.765 1.00 62.75 80 GLN A O 1
ATOM 675 N N . PRO A 1 81 ? -22.299 2.371 11.298 1.00 58.41 81 PRO A N 1
ATOM 676 C CA . PRO A 1 81 ? -22.911 3.241 12.301 1.00 58.41 81 PRO A CA 1
ATOM 677 C C . PRO A 1 81 ? -23.916 4.234 11.697 1.00 58.41 81 PRO A C 1
ATOM 679 O O . PRO A 1 81 ? -24.825 4.678 12.397 1.00 58.41 81 PRO A O 1
ATOM 682 N N . LYS A 1 82 ? -23.813 4.550 10.398 1.00 55.59 82 LYS A N 1
ATOM 683 C CA . LYS A 1 82 ? -24.759 5.439 9.702 1.00 55.59 82 LYS A CA 1
ATOM 684 C C . LYS A 1 82 ? -26.048 4.720 9.306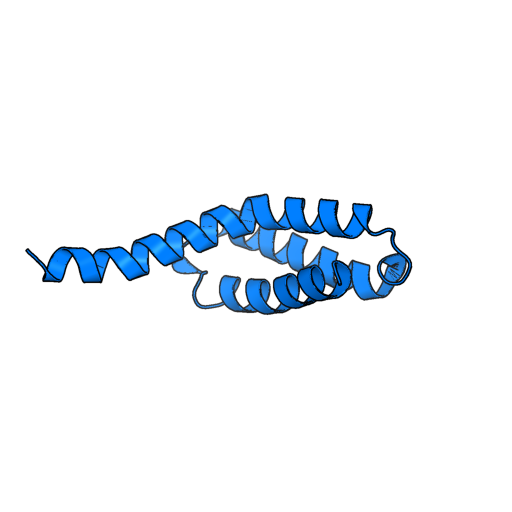 1.00 55.59 82 LYS A C 1
ATOM 686 O O . LYS A 1 82 ? -27.111 5.333 9.326 1.00 55.59 82 LYS A O 1
ATOM 691 N N . ALA A 1 83 ? -25.970 3.429 8.982 1.00 54.75 83 ALA A N 1
ATOM 692 C CA . ALA A 1 83 ? -27.137 2.629 8.613 1.00 54.75 83 ALA A CA 1
ATOM 693 C C . ALA A 1 83 ? -28.043 2.304 9.816 1.00 54.75 83 ALA A C 1
ATOM 695 O O . ALA A 1 83 ? -29.260 2.243 9.664 1.00 54.75 83 ALA A O 1
ATOM 696 N N . VAL A 1 84 ? -27.473 2.145 11.017 1.00 51.81 84 VAL A N 1
ATOM 697 C CA . VAL A 1 84 ? -28.233 1.792 12.235 1.00 51.81 84 VAL A CA 1
ATOM 698 C C . VAL A 1 84 ? -28.965 2.994 12.856 1.00 51.81 84 VAL A C 1
ATOM 700 O O . VAL A 1 84 ? -29.949 2.801 13.556 1.00 51.81 84 VAL A O 1
ATOM 703 N N . GLN A 1 85 ? -28.554 4.237 12.576 1.00 47.38 85 GLN A N 1
ATOM 704 C CA . GLN A 1 85 ? -29.265 5.444 13.040 1.00 47.38 85 GLN A CA 1
ATOM 705 C C . GLN A 1 85 ? -30.500 5.824 12.201 1.00 47.38 85 GLN A C 1
ATOM 707 O O . GLN A 1 85 ? -31.233 6.732 12.588 1.00 47.38 85 GLN A O 1
ATOM 712 N N . LEU A 1 86 ? -30.724 5.173 11.056 1.00 51.22 86 LEU A N 1
ATOM 713 C CA . LEU A 1 86 ? -31.831 5.467 10.131 1.00 51.22 86 LEU A CA 1
ATOM 714 C C . LEU A 1 86 ? -33.006 4.471 10.222 1.00 51.22 86 LEU A C 1
ATOM 716 O O . LEU A 1 86 ? -33.897 4.514 9.372 1.00 51.22 86 LEU A O 1
ATOM 720 N N . LEU A 1 87 ? -33.022 3.603 11.238 1.00 47.44 87 LEU A N 1
ATOM 721 C CA . LEU A 1 87 ? -34.126 2.691 11.573 1.00 47.44 87 LEU A CA 1
ATOM 722 C C . LEU A 1 87 ? -34.749 3.077 12.917 1.00 47.44 87 LEU A C 1
ATOM 724 O O . LEU A 1 87 ? -35.993 2.988 13.016 1.00 47.44 87 LEU A O 1
#

Radius of gyration: 15.09 Å; Cα contacts (8 Å, |Δi|>4): 40; chains: 1; bounding box: 51×19×31 Å